Protein 1YFB (pdb70)

Sequence (104 aa):
FMKSTGIVRKVDELGRVVIPIELRRTLGIAEKDALEIYVDDEKIILKKYKPNFMKSTGIVRKVDELGRVVIPIELRRTLGIAEKDALEIYVDDEKIILKKYKPN

GO terms:
  GO:0045892 negative regulation of DNA-templated transcription (P, IDA)
  GO:0043937 regulation of sporulation (P, IGI)
  GO:0042802 identical protein binding (F, IPI)
  GO:0005515 protein binding (F, IPI)

Secondary structure (DSSP, 8-state):
------EEEE--TT-EEE--HHHHHHTT--TT-EEEEEEETTEEEEEEPPP-/------EEEE--TT-EEE--HHHHHHTT--TT-EEEEEEETTEEEEEE----

Structure (mmCIF, N/CA/C/O backbone):
data_1YFB
#
_entry.id   1YFB
#
_cell.length_a   1.000
_cell.length_b   1.000
_cell.length_c   1.000
_cell.angle_alpha   90.00
_cell.angle_beta   90.00
_cell.angle_gamma   90.00
#
_symmetry.space_group_name_H-M   'P 1'
#
loop_
_atom_site.group_PDB
_atom_site.id
_atom_site.type_symbol
_atom_site.label_atom_id
_atom_site.label_alt_id
_atom_site.label_comp_id
_atom_site.label_asym_id
_atom_site.label_entity_id
_atom_site.label_seq_id
_atom_site.pdbx_PDB_ins_code
_atom_site.Cartn_x
_atom_site.Cartn_y
_atom_site.Cartn_z
_atom_site.o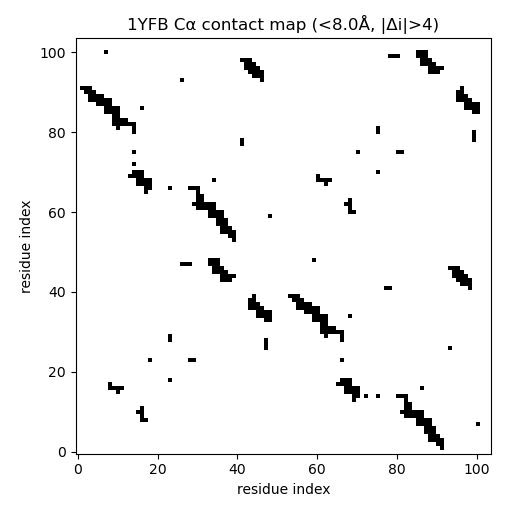ccupancy
_atom_site.B_iso_or_equiv
_atom_site.auth_seq_id
_atom_site.auth_comp_id
_atom_site.auth_asym_id
_atom_site.auth_atom_id
_atom_site.pdbx_PDB_model_num
ATOM 1 N N . PHE A 1 8 ? 11.289 -19.463 25.985 1.00 8.95 2 PHE A N 1
ATOM 2 C CA . PHE A 1 8 ? 10.027 -18.718 25.708 1.00 8.27 2 PHE A CA 1
ATOM 3 C C . PHE A 1 8 ? 9.577 -17.957 26.958 1.00 7.24 2 PHE A C 1
ATOM 4 O O . PHE A 1 8 ? 10.006 -18.242 28.058 1.00 7.05 2 PHE A O 1
ATOM 21 N N . MET A 1 9 ? 8.706 -16.998 26.799 1.00 6.80 3 MET A N 1
ATOM 22 C CA . MET A 1 9 ? 8.220 -16.229 27.980 1.00 6.02 3 MET A CA 1
ATOM 23 C C . MET A 1 9 ? 6.862 -16.768 28.438 1.00 5.04 3 MET A C 1
ATOM 24 O O . MET A 1 9 ? 6.012 -17.098 27.636 1.00 5.14 3 MET A O 1
ATOM 38 N N . LYS A 1 10 ? 6.663 -16.886 29.723 1.00 4.44 4 LYS A N 1
ATOM 39 C CA . LYS A 1 10 ? 5.373 -17.435 30.230 1.00 3.84 4 LYS A CA 1
ATOM 40 C C . LYS A 1 10 ? 4.378 -16.302 30.500 1.00 3.23 4 LYS A C 1
ATOM 41 O O . LYS A 1 10 ? 4.703 -15.313 31.127 1.00 3.37 4 LYS A O 1
ATOM 60 N N . SER A 1 11 ? 3.154 -16.466 30.078 1.00 2.84 5 SER A N 1
ATOM 61 C CA . SER A 1 11 ? 2.120 -15.429 30.363 1.00 2.22 5 SER A CA 1
ATOM 62 C C . SER A 1 11 ? 0.992 -16.037 31.202 1.00 1.21 5 SER A C 1
ATOM 63 O O . SER A 1 11 ? 0.792 -17.235 31.211 1.00 1.13 5 SER A O 1
ATOM 71 N N . THR A 1 12 ? 0.278 -15.229 31.938 1.00 0.89 6 THR A N 1
ATOM 72 C CA . THR A 1 12 ? -0.801 -15.781 32.805 1.00 0.79 6 THR A CA 1
ATOM 73 C C . THR A 1 12 ? -1.881 -16.443 31.948 1.00 0.72 6 THR A C 1
ATOM 74 O O . THR A 1 12 ? -2.455 -17.447 32.323 1.00 0.99 6 THR A O 1
ATOM 85 N N . GLY A 1 13 ? -2.139 -15.912 30.784 1.00 0.45 7 GLY A N 1
ATOM 86 C CA . GLY A 1 13 ? -3.154 -16.540 29.892 1.00 0.55 7 GLY A CA 1
ATOM 87 C C . GLY A 1 13 ? -4.551 -16.336 30.480 1.00 0.52 7 GLY A C 1
ATOM 88 O O . GLY A 1 13 ? -5.349 -17.251 30.535 1.00 0.69 7 GLY A O 1
ATOM 92 N N . ILE A 1 14 ? -4.861 -15.144 30.913 1.00 0.35 8 ILE A N 1
ATOM 93 C CA . ILE A 1 14 ? -6.219 -14.894 31.486 1.00 0.38 8 ILE A CA 1
ATOM 94 C C . ILE A 1 14 ? -6.978 -13.895 30.613 1.00 0.29 8 ILE A C 1
ATOM 95 O O . ILE A 1 14 ? -6.419 -12.937 30.132 1.00 0.24 8 ILE A O 1
ATOM 111 N N . VAL A 1 15 ? -8.218 -14.161 30.325 1.00 0.31 9 VAL A N 1
ATOM 112 C CA . VAL A 1 15 ? -8.967 -13.273 29.387 1.00 0.25 9 VAL A CA 1
ATOM 113 C C . VAL A 1 15 ? -10.153 -12.609 30.092 1.00 0.25 9 VAL A C 1
ATOM 114 O O . VAL A 1 15 ? -10.820 -13.208 30.912 1.00 0.30 9 VAL A O 1
ATOM 127 N N . ARG A 1 16 ? -10.441 -11.383 29.743 1.00 0.22 10 ARG A N 1
ATOM 128 C CA . ARG A 1 16 ? -11.606 -10.678 30.350 1.00 0.25 10 ARG A CA 1
ATOM 129 C C . ARG A 1 16 ? -12.496 -10.103 29.245 1.00 0.21 10 ARG A C 1
ATOM 130 O O . ARG A 1 16 ? -12.064 -9.915 28.127 1.00 0.20 10 ARG A O 1
ATOM 151 N N . LYS A 1 17 ? -13.737 -9.833 29.542 1.00 0.22 11 LYS A N 1
ATOM 152 C CA . LYS A 1 17 ? -14.649 -9.284 28.496 1.00 0.21 11 LYS A CA 1
ATOM 153 C C . LYS A 1 17 ? -14.463 -7.769 28.370 1.00 0.18 11 LYS A C 1
ATOM 154 O O . LYS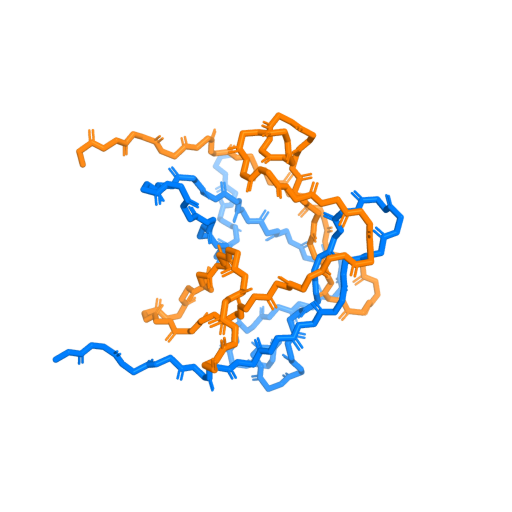 A 1 17 ? -14.202 -7.082 29.337 1.00 0.18 11 LYS A O 1
ATOM 173 N N . VAL A 1 18 ? -14.602 -7.245 27.182 1.00 0.16 12 VAL A N 1
ATOM 174 C CA . VAL A 1 18 ? -14.438 -5.773 26.989 1.00 0.15 12 VAL A CA 1
ATOM 175 C C . VAL A 1 18 ? -15.735 -5.053 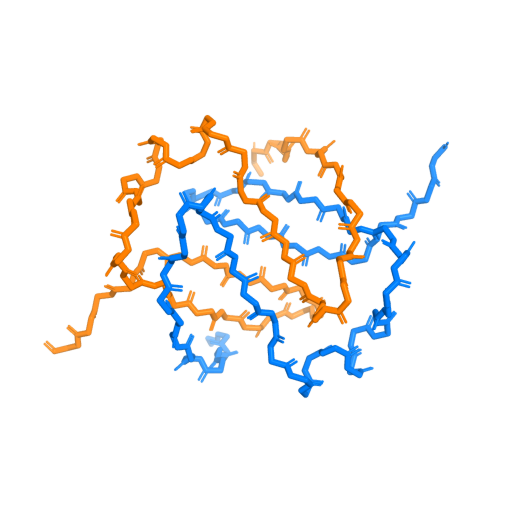27.360 1.00 0.15 12 VAL A C 1
ATOM 176 O O . VAL A 1 18 ? -16.798 -5.396 26.886 1.00 0.16 12 VAL A O 1
ATOM 189 N N . ASP A 1 19 ? -15.659 -4.051 28.190 1.00 0.15 13 ASP A N 1
ATOM 190 C CA . ASP A 1 19 ? -16.896 -3.313 28.568 1.00 0.16 13 ASP A CA 1
ATOM 191 C C . ASP A 1 19 ? -17.210 -2.241 27.514 1.00 0.17 13 ASP A C 1
ATOM 192 O O . ASP A 1 19 ? -16.629 -2.220 26.447 1.00 0.18 13 ASP A O 1
ATOM 201 N N . GLU A 1 20 ? -18.211 -1.440 27.750 1.00 0.19 14 GLU A N 1
ATOM 202 C CA . GLU A 1 20 ? -18.666 -0.484 26.697 1.00 0.22 14 GLU A CA 1
ATOM 203 C C . GLU A 1 20 ? -17.526 0.433 26.234 1.00 0.21 14 GLU A C 1
ATOM 204 O O . GLU A 1 20 ? -17.467 0.818 25.083 1.00 0.23 14 GLU A O 1
ATOM 216 N N . LEU A 1 21 ? -16.693 0.882 27.131 1.00 0.19 15 LEU A N 1
ATOM 217 C CA . LEU A 1 21 ? -15.655 1.881 26.737 1.00 0.20 15 LEU A CA 1
ATOM 218 C C . LEU A 1 21 ? -14.418 1.201 26.138 1.00 0.18 15 LEU A C 1
ATOM 219 O O . LEU A 1 21 ? -13.498 1.861 25.696 1.00 0.18 15 LEU A O 1
ATOM 235 N N . GLY A 1 22 ? -14.356 -0.102 26.151 1.00 0.16 16 GLY A N 1
ATOM 236 C CA . GLY A 1 22 ? -13.138 -0.777 25.618 1.00 0.15 16 GLY A CA 1
ATOM 237 C C . GLY A 1 22 ? -12.031 -0.756 26.676 1.00 0.14 16 GLY A C 1
ATOM 238 O O . GLY A 1 22 ? -10.902 -0.391 26.403 1.00 0.14 16 GLY A O 1
ATOM 242 N N . ARG A 1 23 ? -12.353 -1.093 27.894 1.00 0.13 17 ARG A N 1
ATOM 243 C CA . ARG A 1 23 ? -11.330 -1.043 28.974 1.00 0.12 17 ARG A CA 1
ATOM 244 C C . ARG A 1 23 ? -11.046 -2.455 29.492 1.00 0.12 17 ARG A C 1
ATOM 245 O O . ARG A 1 23 ? -11.874 -3.340 29.399 1.00 0.12 17 ARG A O 1
ATOM 266 N N . VAL A 1 24 ? -9.879 -2.674 30.030 1.00 0.12 18 VAL A N 1
ATOM 267 C CA . VAL A 1 24 ? -9.537 -4.030 30.546 1.00 0.12 18 VAL A CA 1
ATOM 268 C C . VAL A 1 24 ? -9.123 -3.937 32.015 1.00 0.13 18 VAL A C 1
ATOM 269 O O . VAL A 1 24 ? -8.718 -2.894 32.487 1.00 0.12 18 VAL A O 1
ATOM 282 N N . VAL A 1 25 ? -9.298 -4.993 32.760 1.00 0.15 19 VAL A N 1
ATOM 283 C CA . VAL A 1 25 ? -9.000 -4.925 34.218 1.00 0.15 19 VAL A CA 1
ATOM 284 C C . VAL A 1 25 ? -7.776 -5.776 34.557 1.00 0.17 19 VAL A C 1
ATOM 285 O O . VAL A 1 25 ? -7.682 -6.926 34.176 1.00 0.19 19 VAL A O 1
ATOM 298 N N . ILE A 1 26 ? -6.884 -5.252 35.353 1.00 0.17 20 ILE A N 1
ATOM 299 C CA . ILE A 1 26 ? -5.726 -6.068 35.810 1.00 0.19 20 ILE A CA 1
ATOM 300 C C . ILE A 1 26 ? -6.146 -6.930 37.006 1.00 0.20 20 ILE A C 1
ATOM 301 O O . ILE A 1 26 ? -6.762 -6.442 37.926 1.00 0.19 20 ILE A O 1
ATOM 317 N N . PRO A 1 27 ? -5.759 -8.175 36.972 1.00 0.23 21 PRO A N 1
ATOM 318 C CA . PRO A 1 27 ? -6.062 -9.093 38.099 1.00 0.24 21 PRO A CA 1
ATOM 319 C C . PRO A 1 27 ? -5.474 -8.538 39.399 1.00 0.22 21 PRO A C 1
ATOM 320 O O . PRO A 1 27 ? -4.414 -7.950 39.408 1.00 0.20 21 PRO A O 1
ATOM 331 N N . ILE A 1 28 ? -6.162 -8.700 40.496 1.00 0.23 22 ILE A N 1
ATOM 332 C CA . ILE A 1 28 ? -5.644 -8.149 41.783 1.00 0.22 22 ILE A CA 1
ATOM 333 C C . ILE A 1 28 ? -4.236 -8.674 42.058 1.00 0.21 22 ILE A C 1
ATOM 334 O O . ILE A 1 28 ? -3.406 -7.983 42.612 1.00 0.18 22 ILE A O 1
ATOM 350 N N . GLU A 1 29 ? -3.949 -9.876 41.652 1.00 0.25 23 GLU A N 1
ATOM 351 C CA . GLU A 1 29 ? -2.579 -10.416 41.871 1.00 0.27 23 GLU A CA 1
ATOM 352 C C . GLU A 1 29 ? -1.546 -9.502 41.206 1.00 0.25 23 GLU A C 1
ATOM 353 O O . GLU A 1 29 ? -0.466 -9.283 41.718 1.00 0.24 23 GLU A O 1
ATOM 365 N N . LEU A 1 30 ? -1.891 -8.938 40.082 1.00 0.24 24 LEU A N 1
ATOM 366 C CA . LEU A 1 30 ? -0.955 -8.014 39.385 1.00 0.23 24 LEU A CA 1
ATOM 367 C C . LEU A 1 30 ? -1.047 -6.607 39.975 1.00 0.20 24 LEU A C 1
ATOM 368 O O . LEU A 1 30 ? -0.068 -5.896 40.045 1.00 0.20 24 LEU A O 1
ATOM 384 N N . ARG A 1 31 ? -2.187 -6.228 40.486 1.00 0.17 25 ARG A N 1
ATOM 385 C CA . ARG A 1 31 ? -2.272 -4.900 41.159 1.00 0.15 25 ARG A CA 1
ATOM 386 C C . ARG A 1 31 ? -1.248 -4.848 42.290 1.00 0.14 25 ARG A C 1
ATOM 387 O O . ARG A 1 31 ? -0.576 -3.855 42.489 1.00 0.15 25 ARG A O 1
ATOM 408 N N . ARG A 1 32 ? -1.158 -5.897 43.057 1.00 0.13 26 ARG A N 1
ATOM 409 C CA . ARG A 1 32 ? -0.211 -5.896 44.211 1.00 0.13 26 ARG A CA 1
ATOM 410 C C . ARG A 1 32 ? 1.237 -6.018 43.724 1.00 0.15 26 ARG A C 1
ATOM 411 O O . ARG A 1 32 ? 2.108 -5.284 44.144 1.00 0.16 26 ARG A O 1
ATOM 432 N N . THR A 1 33 ? 1.504 -6.956 42.857 1.00 0.17 27 THR A N 1
ATOM 433 C CA . THR A 1 33 ? 2.900 -7.154 42.370 1.00 0.20 27 THR A CA 1
ATOM 434 C C . THR A 1 33 ? 3.394 -5.927 41.597 1.00 0.20 27 THR A C 1
ATOM 435 O O . THR A 1 33 ? 4.574 -5.639 41.567 1.00 0.23 27 THR A O 1
ATOM 446 N N . LEU A 1 34 ? 2.515 -5.232 40.932 1.00 0.19 28 LEU A N 1
ATOM 447 C CA . LEU A 1 34 ? 2.958 -4.066 40.114 1.00 0.19 28 LEU A CA 1
ATOM 448 C C . LEU A 1 34 ? 2.998 -2.792 40.963 1.00 0.19 28 LEU A C 1
ATOM 449 O O . LEU A 1 34 ? 3.436 -1.752 40.511 1.00 0.20 28 LEU A O 1
ATOM 465 N N . GLY A 1 35 ? 2.569 -2.862 42.194 1.00 0.17 29 GLY A N 1
ATOM 466 C CA . GLY A 1 35 ? 2.610 -1.652 43.062 1.00 0.18 29 GLY A CA 1
ATOM 467 C C . GLY A 1 35 ? 1.666 -0.586 42.506 1.00 0.17 29 GLY A C 1
ATOM 468 O O . GLY A 1 35 ? 2.009 0.576 42.421 1.00 0.17 29 GLY A O 1
ATOM 472 N N . ILE A 1 36 ? 0.493 -0.975 42.099 1.00 0.15 30 ILE A N 1
ATOM 473 C CA . ILE A 1 36 ? -0.458 0.016 41.514 1.00 0.14 30 ILE A CA 1
ATOM 474 C C . ILE A 1 36 ? -1.704 0.151 42.391 1.00 0.15 30 ILE A C 1
ATOM 475 O O . ILE A 1 36 ? -2.217 -0.813 42.921 1.00 0.16 30 ILE A O 1
ATOM 491 N N . ALA A 1 37 ? -2.167 1.354 42.569 1.00 0.14 31 ALA A N 1
ATOM 492 C CA . ALA A 1 37 ? -3.354 1.590 43.439 1.00 0.15 31 ALA A CA 1
ATOM 493 C C . ALA A 1 37 ? -4.252 2.664 42.820 1.00 0.15 31 ALA A C 1
ATOM 494 O O . ALA A 1 37 ? -3.866 3.358 41.902 1.00 0.13 31 ALA A O 1
ATOM 501 N N . GLU A 1 38 ? -5.453 2.800 43.308 1.00 0.16 32 GLU A N 1
ATOM 502 C CA . GLU A 1 38 ? -6.376 3.822 42.736 1.00 0.16 32 GLU A CA 1
ATOM 503 C C . GLU A 1 38 ? -5.711 5.203 42.724 1.00 0.16 32 GLU A C 1
ATOM 504 O O . GLU A 1 38 ? -4.975 5.555 43.622 1.00 0.17 32 GLU A O 1
ATOM 516 N N . LYS A 1 39 ? -6.018 6.002 41.734 1.00 0.16 33 LYS A N 1
ATOM 517 C CA . LYS A 1 39 ? -5.476 7.397 41.663 1.00 0.17 33 LYS A CA 1
ATOM 518 C C . LYS A 1 39 ? -3.998 7.397 41.252 1.00 0.15 33 LYS A C 1
ATOM 519 O O . LYS A 1 39 ? -3.431 8.433 40.970 1.00 0.16 33 LYS A O 1
ATOM 538 N N . ASP A 1 40 ? -3.396 6.246 41.115 1.00 0.14 34 ASP A N 1
ATOM 539 C CA . ASP A 1 40 ? -1.995 6.203 40.605 1.00 0.13 34 ASP A CA 1
ATOM 540 C C . ASP A 1 40 ? -1.984 6.402 39.088 1.00 0.13 34 ASP A C 1
ATOM 541 O O . ASP A 1 40 ? -3.015 6.390 38.447 1.00 0.13 34 ASP A O 1
ATOM 550 N N . ALA A 1 41 ? -0.836 6.647 38.517 1.00 0.13 35 ALA A N 1
ATOM 551 C CA . ALA A 1 41 ? -0.781 6.920 37.052 1.00 0.13 35 ALA A CA 1
ATOM 552 C C . ALA A 1 41 ? -0.221 5.710 36.296 1.00 0.12 35 ALA A C 1
ATOM 553 O O . ALA A 1 41 ? 0.840 5.206 36.607 1.00 0.11 35 ALA A O 1
ATOM 560 N N . LEU A 1 42 ? -0.886 5.301 35.249 1.00 0.12 36 LEU A N 1
ATOM 561 C CA . LEU A 1 42 ? -0.354 4.194 34.400 1.00 0.12 36 LEU A CA 1
ATOM 562 C C . LEU A 1 42 ? 0.133 4.762 33.067 1.00 0.15 36 LEU A C 1
ATOM 563 O O . LEU A 1 42 ? -0.540 5.566 32.456 1.00 0.17 36 LEU A O 1
ATOM 579 N N . GLU A 1 43 ? 1.211 4.254 32.538 1.00 0.15 37 GLU A N 1
ATOM 580 C CA . GLU A 1 43 ? 1.619 4.677 31.170 1.00 0.18 37 GLU A CA 1
ATOM 581 C C . GLU A 1 43 ? 1.336 3.552 30.174 1.00 0.18 37 GLU A C 1
ATOM 582 O O . GLU A 1 43 ? 1.467 2.385 30.487 1.00 0.17 37 GLU A O 1
ATOM 594 N N . ILE A 1 44 ? 0.840 3.893 29.020 1.00 0.21 38 ILE A N 1
ATOM 595 C CA . ILE A 1 44 ? 0.416 2.850 28.046 1.00 0.23 38 ILE A CA 1
ATOM 596 C C . ILE A 1 44 ? 1.328 2.860 26.819 1.00 0.22 38 ILE A C 1
ATOM 597 O O . ILE A 1 44 ? 1.655 3.902 26.279 1.00 0.22 38 ILE A O 1
ATOM 613 N N . TYR A 1 45 ? 1.756 1.701 26.403 1.00 0.21 39 TYR A N 1
ATOM 614 C CA . TYR A 1 45 ? 2.677 1.591 25.237 1.00 0.20 39 TYR A CA 1
ATOM 615 C C . TYR A 1 45 ? 1.985 0.856 24.087 1.00 0.18 39 TYR A C 1
ATOM 616 O O . TYR A 1 45 ? 1.121 0.031 24.305 1.00 0.17 39 TYR A O 1
ATOM 634 N N . VAL A 1 46 ? 2.449 1.038 22.882 1.00 0.18 40 VAL A N 1
ATOM 635 C CA . VAL A 1 46 ? 1.905 0.223 21.757 1.00 0.16 40 VAL A CA 1
ATOM 636 C C . VAL A 1 46 ? 3.040 -0.398 20.938 1.00 0.16 40 VAL A C 1
ATOM 637 O O . VAL A 1 46 ? 3.856 0.295 20.363 1.00 0.22 40 VAL A O 1
ATOM 650 N N . ASP A 1 47 ? 3.060 -1.699 20.830 1.00 0.14 41 ASP A N 1
ATOM 651 C CA . ASP A 1 47 ? 4.094 -2.364 19.987 1.00 0.15 41 ASP A CA 1
ATOM 652 C C . ASP A 1 47 ? 3.521 -3.638 19.355 1.00 0.17 41 ASP A C 1
ATOM 653 O O . ASP A 1 47 ? 2.800 -4.379 19.987 1.00 0.21 41 ASP A O 1
ATOM 662 N N . ASP A 1 48 ? 3.923 -3.954 18.156 1.00 0.30 42 ASP A N 1
ATOM 663 C CA . ASP A 1 48 ? 3.495 -5.242 17.536 1.00 0.44 42 ASP A CA 1
ATOM 664 C C . ASP A 1 48 ? 2.002 -5.504 17.780 1.00 0.36 42 ASP A C 1
ATOM 665 O O . ASP A 1 48 ? 1.603 -6.607 18.096 1.00 0.38 42 ASP A O 1
ATOM 674 N N . GLU A 1 49 ? 1.169 -4.521 17.564 1.00 0.32 43 GLU A N 1
ATOM 675 C CA . GLU A 1 49 ? -0.304 -4.737 17.699 1.00 0.32 43 GLU A CA 1
ATOM 676 C C . GLU A 1 49 ? -0.651 -5.224 19.108 1.00 0.26 43 GLU A C 1
ATOM 677 O O . GLU A 1 49 ? -1.761 -5.639 19.377 1.00 0.30 43 GLU A O 1
ATOM 689 N N . LYS A 1 50 ? 0.264 -5.102 20.025 1.00 0.20 44 LYS A N 1
ATOM 690 C CA . LYS A 1 50 ? -0.034 -5.473 21.438 1.00 0.24 44 LYS A CA 1
ATOM 691 C C . LYS A 1 50 ? 0.152 -4.258 22.348 1.00 0.19 44 LYS A C 1
ATOM 692 O O . LYS A 1 50 ? 0.952 -3.388 22.077 1.00 0.21 44 LYS A O 1
ATOM 711 N N . ILE A 1 51 ? -0.604 -4.174 23.406 1.00 0.18 45 ILE A N 1
ATOM 712 C CA . ILE A 1 51 ? -0.488 -2.991 24.307 1.00 0.20 45 ILE A CA 1
ATOM 713 C C . ILE A 1 51 ? 0.379 -3.333 25.522 1.00 0.15 45 ILE A C 1
ATOM 714 O O . ILE A 1 51 ? 0.133 -4.298 26.216 1.00 0.13 45 ILE A O 1
ATOM 730 N N . ILE A 1 52 ? 1.355 -2.516 25.814 1.00 0.21 46 ILE A N 1
ATOM 731 C CA . ILE A 1 52 ? 2.198 -2.753 27.022 1.00 0.22 46 ILE A CA 1
ATOM 732 C C . ILE A 1 52 ? 1.898 -1.697 28.089 1.00 0.20 46 ILE A C 1
ATOM 733 O O . ILE A 1 52 ? 2.143 -0.526 27.902 1.00 0.27 46 ILE A O 1
ATOM 749 N N . LEU A 1 53 ? 1.377 -2.105 29.212 1.00 0.15 47 LEU A N 1
ATOM 750 C CA . LEU A 1 53 ? 1.076 -1.119 30.290 1.00 0.13 47 LEU A CA 1
ATOM 751 C C . LEU A 1 53 ? 2.067 -1.283 31.442 1.00 0.14 47 LEU A C 1
ATOM 752 O O . LEU A 1 53 ? 2.344 -2.380 31.884 1.00 0.16 47 LEU A O 1
ATOM 768 N N . LYS A 1 54 ? 2.603 -0.201 31.924 1.00 0.15 48 LYS A N 1
ATOM 769 C CA . LYS A 1 54 ? 3.583 -0.284 33.046 1.00 0.17 48 LYS A CA 1
ATOM 770 C C . LYS A 1 54 ? 3.408 0.905 33.992 1.00 0.15 48 LYS A C 1
ATOM 771 O O . LYS A 1 54 ? 2.785 1.890 33.653 1.00 0.15 48 LYS A O 1
ATOM 790 N N . LYS A 1 55 ? 3.991 0.845 35.157 1.00 0.16 49 LYS A N 1
ATOM 791 C CA . LYS A 1 55 ? 3.895 2.002 36.092 1.00 0.17 49 LYS A CA 1
ATOM 792 C C . LYS A 1 55 ? 4.393 3.272 35.404 1.00 0.18 49 LYS A C 1
ATOM 793 O O . LYS A 1 55 ? 5.219 3.226 34.514 1.00 0.20 49 LYS A O 1
ATOM 812 N N . TYR A 1 56 ? 3.833 4.395 35.748 1.00 0.18 50 TYR A N 1
ATOM 813 C CA . TYR A 1 56 ? 4.203 5.656 35.043 1.00 0.20 50 TYR A CA 1
ATOM 814 C C . TYR A 1 56 ? 5.169 6.485 35.892 1.00 0.27 50 TYR A C 1
ATOM 815 O O . TYR A 1 56 ? 4.847 6.904 36.986 1.00 0.30 50 TYR A O 1
ATOM 833 N N . LYS A 1 57 ? 6.301 6.825 35.340 1.00 0.36 51 LYS A N 1
ATOM 834 C CA . LYS A 1 57 ? 7.229 7.750 36.048 1.00 0.44 51 LYS A CA 1
ATOM 835 C C . LYS A 1 57 ? 7.064 9.167 35.489 1.00 0.45 51 LYS A C 1
ATOM 836 O O . LYS A 1 57 ? 7.189 9.379 34.299 1.00 0.50 51 LYS A O 1
ATOM 855 N N . PRO A 1 58 ? 6.756 10.086 36.361 1.00 0.45 52 PRO A N 1
ATOM 856 C CA . PRO A 1 58 ? 6.535 11.488 35.931 1.00 0.50 52 PRO A CA 1
ATOM 857 C C . PRO A 1 58 ? 7.807 12.058 35.298 1.00 0.62 52 PRO A C 1
ATOM 858 O O . PRO A 1 58 ? 8.909 11.746 35.705 1.00 0.68 52 PRO A O 1
ATOM 869 N N . ASN A 1 59 ? 7.664 12.889 34.302 1.00 0.69 53 ASN A N 1
ATOM 870 C CA . ASN A 1 59 ? 8.865 13.475 33.641 1.00 0.83 53 ASN A CA 1
ATOM 871 C C . ASN A 1 59 ? 8.838 15.002 33.751 1.00 1.09 53 ASN A C 1
ATOM 872 O O . ASN A 1 59 ? 7.780 15.536 34.043 1.00 1.89 53 ASN A O 1
ATOM 884 N N . PHE B 1 8 ? 12.319 -1.295 18.014 1.00 8.23 2 PHE B N 1
ATOM 885 C CA . PHE B 1 8 ? 12.207 -0.880 16.586 1.00 7.85 2 PHE B CA 1
ATOM 886 C C . PHE B 1 8 ? 11.099 0.164 16.424 1.00 7.16 2 PHE B C 1
ATOM 887 O O . PHE B 1 8 ? 11.195 1.064 15.613 1.00 7.11 2 PHE B O 1
ATOM 904 N N . MET B 1 9 ? 10.046 0.049 17.186 1.00 6.92 3 MET B N 1
ATOM 905 C CA . MET B 1 9 ? 8.931 1.032 17.070 1.00 6.52 3 MET B CA 1
ATOM 906 C C . MET B 1 9 ? 8.815 1.854 18.357 1.00 5.63 3 MET B C 1
ATOM 907 O O . MET B 1 9 ? 9.138 1.390 19.432 1.00 5.79 3 MET B O 1
ATOM 921 N N . LYS B 1 10 ? 8.355 3.072 18.255 1.00 4.93 4 LYS B N 1
ATOM 922 C CA . LYS B 1 10 ? 8.219 3.921 19.473 1.00 4.23 4 LYS B CA 1
ATOM 923 C C . LYS B 1 10 ? 6.820 3.761 20.075 1.00 3.36 4 LYS B C 1
ATOM 924 O O . LYS B 1 10 ? 5.837 3.664 19.368 1.00 3.54 4 LYS B O 1
ATOM 943 N N . SER B 1 11 ? 6.724 3.728 21.376 1.00 2.84 5 SER B N 1
ATOM 944 C CA . SER B 1 11 ? 5.390 3.569 22.022 1.00 2.20 5 SER B CA 1
ATOM 945 C C . SER B 1 11 ? 4.591 4.871 21.916 1.00 1.21 5 SER B C 1
ATOM 946 O O . SER B 1 11 ? 5.142 5.934 21.708 1.00 1.18 5 SER B O 1
ATOM 954 N N . THR B 1 12 ? 3.299 4.799 22.083 1.00 0.90 6 THR B N 1
ATOM 955 C CA . THR B 1 12 ? 2.467 6.036 22.020 1.00 0.81 6 THR B CA 1
ATOM 956 C C . THR B 1 12 ? 2.826 6.973 23.176 1.00 0.75 6 THR B C 1
ATOM 957 O O . THR B 1 12 ? 2.824 8.179 23.032 1.00 1.02 6 THR B O 1
ATOM 968 N N . GLY B 1 13 ? 3.166 6.428 24.312 1.00 0.48 7 GLY B N 1
ATOM 969 C CA . GLY B 1 13 ? 3.562 7.291 25.461 1.00 0.58 7 GLY B CA 1
ATOM 970 C C . GLY B 1 13 ? 2.335 8.033 25.991 1.00 0.55 7 GLY B C 1
ATOM 971 O O . GLY B 1 13 ? 2.379 9.220 26.245 1.00 0.73 7 GLY B O 1
ATOM 975 N N . ILE B 1 14 ? 1.241 7.344 26.175 1.00 0.37 8 ILE B N 1
ATOM 976 C CA . ILE B 1 14 ? 0.019 8.021 26.705 1.00 0.40 8 ILE B CA 1
ATOM 977 C C . ILE B 1 14 ? -0.346 7.445 28.072 1.00 0.31 8 ILE B C 1
ATOM 978 O O . ILE B 1 14 ? -0.260 6.259 28.291 1.00 0.26 8 ILE B O 1
ATOM 994 N N . VAL B 1 15 ? -0.661 8.280 29.021 1.00 0.32 9 VAL B N 1
ATOM 995 C CA . VAL B 1 15 ? -0.919 7.770 30.399 1.00 0.27 9 VAL B CA 1
ATOM 996 C C . VAL B 1 15 ? -2.364 8.051 30.825 1.00 0.26 9 VAL B C 1
ATOM 997 O O . VAL B 1 15 ? -2.925 9.084 30.520 1.00 0.31 9 VAL B O 1
ATOM 1010 N N . ARG B 1 16 ? -2.950 7.148 31.561 1.00 0.23 10 ARG B N 1
ATOM 1011 C CA . ARG B 1 16 ? -4.342 7.361 32.056 1.00 0.24 10 ARG B CA 1
ATOM 1012 C C . ARG B 1 16 ? -4.395 7.141 33.570 1.00 0.21 10 ARG B C 1
ATOM 1013 O O . ARG B 1 16 ? -3.536 6.502 34.141 1.00 0.20 10 ARG B O 1
ATOM 1034 N N . LYS B 1 17 ? -5.384 7.680 34.229 1.00 0.21 11 LYS B N 1
ATOM 1035 C CA . LYS B 1 17 ? -5.472 7.509 35.709 1.00 0.20 11 LYS B CA 1
ATOM 1036 C C . LYS B 1 17 ? -6.116 6.163 36.053 1.00 0.17 11 LYS B C 1
ATOM 1037 O O . LYS B 1 17 ? -6.988 5.683 35.355 1.00 0.17 11 LYS B O 1
ATOM 1056 N N . VAL B 1 18 ? -5.692 5.550 37.126 1.00 0.15 12 VAL B N 1
ATOM 1057 C CA . VAL B 1 18 ? -6.280 4.235 37.518 1.00 0.13 12 VAL B CA 1
ATOM 1058 C C . VAL B 1 18 ? -7.593 4.458 38.269 1.00 0.14 12 VAL B C 1
ATOM 1059 O O . VAL B 1 18 ? -7.651 5.213 39.217 1.00 0.15 12 VAL B O 1
ATOM 1072 N N . ASP B 1 19 ? -8.644 3.796 37.870 1.00 0.14 13 ASP B N 1
ATOM 1073 C CA . ASP B 1 19 ? -9.937 3.973 38.585 1.00 0.15 13 ASP B CA 1
ATOM 1074 C C . ASP B 1 19 ? -9.993 3.048 39.809 1.00 0.16 13 ASP B C 1
ATOM 1075 O O . ASP B 1 19 ? -8.999 2.476 40.208 1.00 0.17 13 ASP B O 1
ATOM 1084 N N . GLU B 1 20 ? -11.108 3.011 40.484 1.00 0.18 14 GLU B N 1
ATOM 1085 C CA . GLU B 1 20 ? -11.173 2.262 41.774 1.00 0.21 14 GLU B CA 1
ATOM 1086 C C . GLU B 1 20 ? -10.771 0.792 41.594 1.00 0.20 14 GLU B C 1
ATOM 1087 O O . GLU B 1 20 ? -10.193 0.192 42.478 1.00 0.22 14 GLU B O 1
ATOM 1099 N N . LEU B 1 21 ? -11.169 0.172 40.517 1.00 0.18 15 LEU B N 1
ATOM 1100 C CA . LEU B 1 21 ? -10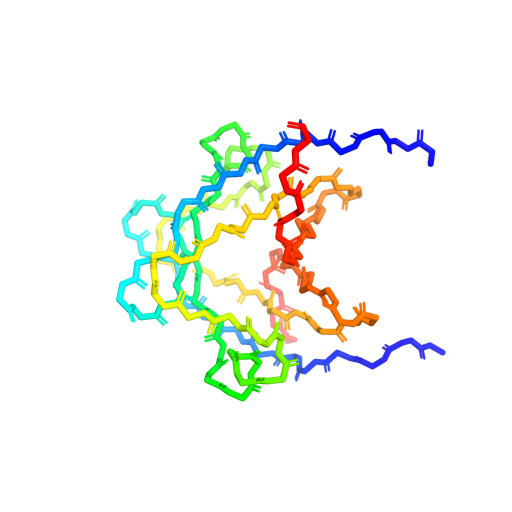.910 -1.292 40.372 1.00 0.19 15 LEU B CA 1
ATOM 1101 C C . LEU B 1 21 ? -9.500 -1.565 39.833 1.00 0.17 15 LEU B C 1
ATOM 1102 O O . LEU B 1 21 ? -9.087 -2.701 39.717 1.00 0.17 15 LEU B O 1
ATOM 1118 N N . GLY B 1 22 ? -8.771 -0.551 39.462 1.00 0.15 16 GLY B N 1
ATOM 1119 C CA . GLY B 1 22 ? -7.415 -0.795 38.889 1.00 0.13 16 GLY B CA 1
ATOM 1120 C C . GLY B 1 22 ? -7.544 -1.194 37.416 1.00 0.12 16 GLY B C 1
ATOM 1121 O O . GLY B 1 22 ? -6.973 -2.172 36.969 1.00 0.13 16 GLY B O 1
ATOM 1125 N N . ARG B 1 23 ? -8.327 -0.471 36.665 1.00 0.12 17 ARG B N 1
ATOM 1126 C CA . ARG B 1 23 ? -8.529 -0.834 35.236 1.00 0.11 17 ARG B CA 1
ATOM 1127 C C . ARG B 1 23 ? -7.954 0.259 34.332 1.00 0.11 17 ARG B C 1
ATOM 1128 O O . ARG B 1 23 ? -7.845 1.406 34.719 1.00 0.11 17 ARG B O 1
ATOM 1149 N N . VAL B 1 24 ? -7.579 -0.090 33.133 1.00 0.11 18 VAL B N 1
ATOM 1150 C CA . VAL B 1 24 ? -7.002 0.925 32.206 1.00 0.12 18 VAL B CA 1
ATOM 1151 C C . VAL B 1 24 ? -7.801 0.951 30.903 1.00 0.12 18 VAL B C 1
ATOM 1152 O O . VAL B 1 24 ? -8.466 -0.003 30.556 1.00 0.11 18 VAL B O 1
ATOM 1165 N N . VAL B 1 25 ? -7.808 2.062 30.220 1.00 0.14 19 VAL B N 1
ATOM 1166 C CA . VAL B 1 25 ? -8.647 2.170 28.994 1.00 0.15 19 VAL B CA 1
ATOM 1167 C C . VAL B 1 25 ? -7.767 2.253 27.746 1.00 0.16 19 VAL B C 1
ATOM 1168 O O . VAL B 1 25 ? -6.843 3.039 27.677 1.00 0.18 19 VAL B O 1
ATOM 1181 N N . ILE B 1 26 ? -8.108 1.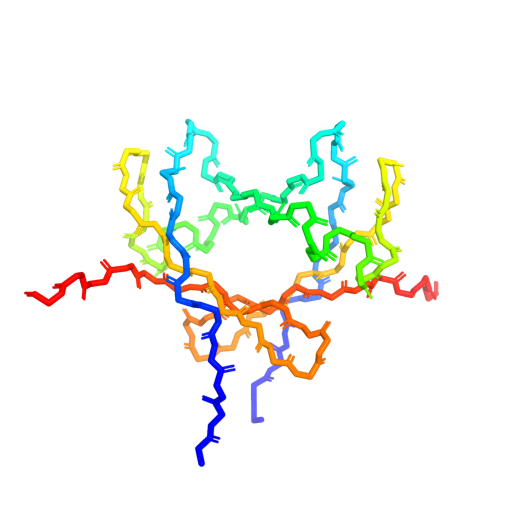518 26.723 1.00 0.17 20 ILE B N 1
ATOM 1182 C CA . ILE B 1 26 ? -7.359 1.635 25.442 1.00 0.19 20 ILE B CA 1
ATOM 1183 C C . ILE B 1 26 ? -7.896 2.827 24.641 1.00 0.19 20 ILE B C 1
ATOM 1184 O O . ILE B 1 26 ? -9.088 2.982 24.499 1.00 0.19 20 ILE B O 1
ATOM 1200 N N . PRO B 1 27 ? -6.995 3.605 24.109 1.00 0.22 21 PRO B N 1
ATOM 1201 C CA . PRO B 1 27 ? -7.395 4.761 23.269 1.00 0.24 21 PRO B CA 1
ATOM 1202 C C . PRO B 1 27 ? -8.242 4.284 22.086 1.00 0.21 21 PRO B C 1
ATOM 1203 O O . PRO B 1 27 ? -8.014 3.224 21.538 1.00 0.19 21 PRO B O 1
ATOM 1214 N N . ILE B 1 28 ? -9.235 5.040 21.704 1.00 0.23 22 ILE B N 1
ATOM 1215 C CA . ILE B 1 28 ? -10.111 4.600 20.579 1.00 0.21 22 ILE B CA 1
ATOM 1216 C C . ILE B 1 28 ? -9.271 4.305 19.335 1.00 0.21 22 ILE B C 1
ATOM 1217 O O . ILE B 1 28 ? -9.576 3.415 18.567 1.00 0.18 22 ILE B O 1
ATOM 1233 N N . GLU B 1 29 ? -8.199 5.020 19.145 1.00 0.25 23 GLU B N 1
ATOM 1234 C CA . GLU B 1 29 ? -7.330 4.745 17.967 1.00 0.26 23 GLU B CA 1
ATOM 1235 C C . GLU B 1 29 ? -6.856 3.290 18.002 1.00 0.24 23 GLU B C 1
ATOM 1236 O O . GLU B 1 29 ? -6.745 2.634 16.985 1.00 0.23 23 GLU B O 1
ATOM 1248 N N . LEU B 1 30 ? -6.595 2.780 19.174 1.00 0.23 24 LEU B N 1
ATOM 1249 C CA . LEU B 1 30 ? -6.154 1.362 19.295 1.00 0.22 24 LEU B CA 1
ATOM 1250 C C . LEU B 1 30 ? -7.357 0.418 19.270 1.00 0.18 24 LEU B C 1
ATOM 1251 O O . LEU B 1 30 ? -7.277 -0.681 18.760 1.00 0.18 24 LEU B O 1
ATOM 1267 N N . ARG B 1 31 ? -8.495 0.857 19.739 1.00 0.16 25 ARG B N 1
ATOM 1268 C CA . ARG B 1 31 ? -9.702 -0.011 19.638 1.00 0.14 25 ARG B CA 1
ATOM 1269 C C . ARG B 1 31 ? -9.941 -0.368 18.171 1.00 0.13 25 ARG B C 1
ATOM 1270 O O . ARG B 1 31 ? -10.259 -1.491 17.836 1.00 0.14 25 ARG B O 1
ATOM 1291 N N . ARG B 1 32 ? -9.826 0.596 17.298 1.00 0.12 26 ARG B N 1
ATOM 1292 C CA . ARG B 1 32 ? -10.088 0.331 15.855 1.00 0.12 26 ARG B CA 1
ATOM 1293 C C . ARG B 1 32 ? -8.944 -0.482 15.239 1.00 0.13 26 ARG B C 1
ATOM 1294 O O . ARG B 1 32 ? -9.165 -1.454 14.546 1.00 0.14 26 ARG B O 1
ATOM 1315 N N . THR B 1 33 ? -7.726 -0.069 15.459 1.00 0.15 27 THR B N 1
ATOM 1316 C CA . THR B 1 33 ? -6.568 -0.789 14.853 1.00 0.19 27 THR B CA 1
ATOM 1317 C C . THR B 1 33 ? -6.475 -2.222 15.388 1.00 0.19 27 THR B C 1
ATOM 1318 O O . THR B 1 33 ? -5.993 -3.112 14.716 1.00 0.21 27 THR B O 1
ATOM 1329 N N . LEU B 1 34 ? -6.869 -2.441 16.611 1.00 0.17 28 LEU B N 1
ATOM 1330 C CA . LEU B 1 34 ? -6.733 -3.805 17.201 1.00 0.18 28 LEU B CA 1
A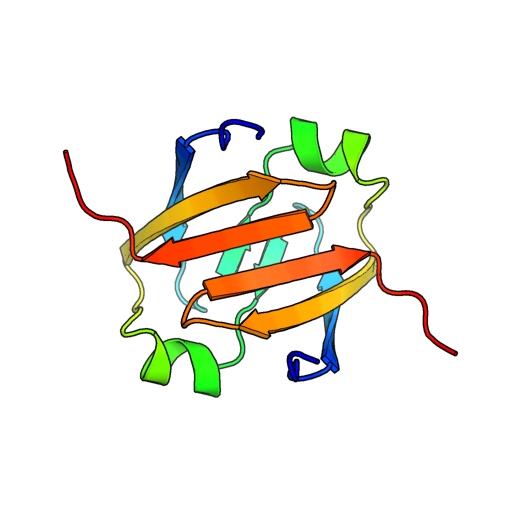TOM 1331 C C . LEU B 1 34 ? -7.962 -4.662 16.874 1.00 0.18 28 LEU B C 1
ATOM 1332 O O . LEU B 1 34 ? -8.001 -5.840 17.169 1.00 0.19 28 LEU B O 1
ATOM 1348 N N . GLY B 1 35 ? -8.958 -4.090 16.253 1.00 0.16 29 GLY B N 1
ATOM 1349 C CA . GLY B 1 35 ? -10.164 -4.890 15.894 1.00 0.17 29 GLY B CA 1
ATOM 1350 C C . GLY B 1 35 ? -10.873 -5.348 17.170 1.00 0.16 29 GLY B C 1
ATOM 1351 O O . GLY B 1 35 ? -11.270 -6.490 17.294 1.00 0.16 29 GLY B O 1
ATOM 1355 N N . ILE B 1 36 ? -11.006 -4.479 18.132 1.00 0.14 30 ILE B N 1
ATOM 1356 C CA . ILE B 1 36 ? -11.658 -4.881 19.411 1.00 0.13 30 ILE B CA 1
ATOM 1357 C C . ILE B 1 36 ? -12.959 -4.105 19.623 1.00 0.14 30 ILE B C 1
ATOM 1358 O O . ILE B 1 36 ? -13.051 -2.927 19.338 1.00 0.15 30 ILE B O 1
ATOM 1374 N N . ALA B 1 37 ? -13.974 -4.775 20.089 1.00 0.14 31 ALA B N 1
ATOM 1375 C CA . ALA B 1 37 ? -15.293 -4.113 20.291 1.00 0.15 31 ALA B CA 1
ATOM 1376 C C . ALA B 1 37 ? -15.938 -4.616 21.585 1.00 0.14 31 ALA B C 1
ATOM 1377 O O . ALA B 1 37 ? -15.508 -5.593 22.166 1.00 0.13 31 ALA B O 1
ATOM 1384 N N . GLU B 1 38 ? -16.961 -3.954 22.046 1.00 0.15 32 GLU B N 1
ATOM 1385 C CA . GLU B 1 38 ? -17.623 -4.391 23.308 1.00 0.16 32 GLU B CA 1
ATOM 1386 C C . GLU B 1 38 ? -18.018 -5.870 23.225 1.00 0.15 32 GLU B C 1
ATOM 1387 O O . GLU B 1 38 ? -18.414 -6.358 22.187 1.00 0.17 32 GLU B O 1
ATOM 1399 N N . LYS B 1 39 ? -17.963 -6.564 24.334 1.00 0.15 33 LYS B N 1
ATOM 1400 C CA . LYS B 1 39 ? -18.393 -7.999 24.374 1.00 0.16 33 LYS B CA 1
ATOM 1401 C C . LYS B 1 39 ? -17.349 -8.908 23.713 1.00 0.14 33 LYS B C 1
ATOM 1402 O O . LYS B 1 39 ? -17.429 -10.117 23.802 1.00 0.15 33 LYS B O 1
ATOM 1421 N N . ASP B 1 40 ? -16.320 -8.347 23.139 1.00 0.13 34 ASP B N 1
ATOM 1422 C CA .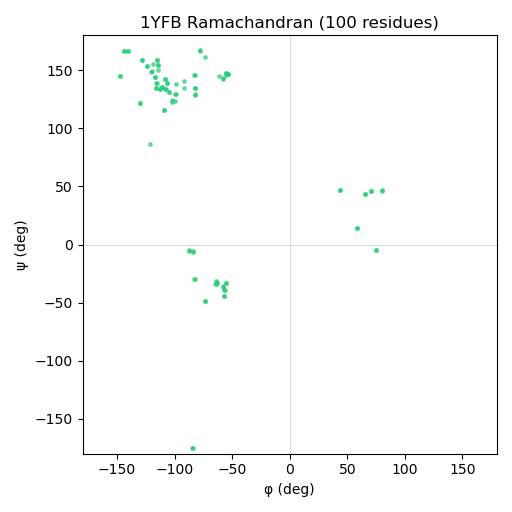 ASP B 1 40 ? -15.227 -9.201 22.586 1.00 0.12 34 ASP B CA 1
ATOM 1423 C C . ASP B 1 40 ? -14.332 -9.706 23.719 1.00 0.12 34 ASP B C 1
ATOM 1424 O O . ASP B 1 40 ? -14.443 -9.269 24.846 1.00 0.13 34 ASP B O 1
ATOM 1433 N N . ALA B 1 41 ? -13.493 -10.667 23.446 1.00 0.12 35 ALA B N 1
ATOM 1434 C CA . ALA B 1 41 ? -12.649 -11.244 24.531 1.00 0.13 35 ALA B CA 1
ATOM 1435 C C . ALA B 1 41 ? -11.201 -10.753 24.414 1.00 0.12 35 ALA B C 1
ATOM 1436 O O . ALA B 1 41 ? -10.578 -10.865 23.377 1.00 0.11 35 ALA B O 1
ATOM 1443 N N . LEU B 1 42 ? -10.639 -10.292 25.498 1.00 0.13 36 LEU B N 1
ATOM 1444 C CA . LEU B 1 42 ? -9.203 -9.888 25.491 1.00 0.13 36 LEU B CA 1
ATOM 1445 C C . LEU B 1 42 ? -8.380 -10.910 26.276 1.00 0.15 36 LEU B C 1
ATOM 1446 O O . LEU B 1 42 ? -8.767 -11.319 27.350 1.00 0.17 36 LEU B O 1
ATOM 1462 N N . GLU B 1 43 ? -7.196 -11.219 25.831 1.00 0.16 37 GLU B N 1
ATOM 1463 C CA . GLU B 1 43 ? -6.312 -12.089 26.656 1.00 0.18 37 GLU B CA 1
ATOM 1464 C C . GLU B 1 43 ? -5.193 -11.253 27.280 1.00 0.19 37 GLU B C 1
ATOM 1465 O O . GLU B 1 43 ? -4.697 -10.318 26.684 1.00 0.18 37 GLU B O 1
ATOM 1477 N N . ILE B 1 44 ? -4.880 -11.511 28.518 1.00 0.21 38 ILE B N 1
ATOM 1478 C CA . ILE B 1 44 ? -3.896 -10.658 29.237 1.00 0.23 38 ILE B CA 1
ATOM 1479 C C . ILE B 1 44 ? -2.618 -11.445 29.530 1.00 0.22 38 ILE B C 1
ATOM 1480 O O . ILE B 1 44 ? -2.659 -12.584 29.963 1.00 0.22 38 ILE B O 1
ATOM 1496 N N . TYR B 1 45 ? -1.491 -10.843 29.266 1.00 0.22 39 TYR B N 1
ATOM 1497 C CA . TYR B 1 45 ? -0.184 -11.526 29.481 1.00 0.21 39 TYR B CA 1
ATOM 1498 C C . TYR B 1 45 ? 0.609 -10.811 30.578 1.00 0.18 39 TYR B C 1
ATOM 1499 O O . TYR B 1 45 ? 0.461 -9.623 30.781 1.00 0.18 39 TYR B O 1
ATOM 1517 N N . VAL B 1 46 ? 1.543 -11.484 31.191 1.00 0.18 40 VAL B N 1
ATOM 1518 C CA . VAL B 1 46 ? 2.441 -10.783 32.155 1.00 0.17 40 VAL B CA 1
ATOM 1519 C C . VAL B 1 46 ? 3.909 -11.095 31.849 1.00 0.17 40 VAL B C 1
ATOM 1520 O O . VAL B 1 46 ? 4.337 -12.231 31.904 1.00 0.23 40 VAL B O 1
ATOM 1533 N N . ASP B 1 47 ? 4.698 -10.085 31.600 1.00 0.14 41 ASP B N 1
ATOM 1534 C CA . ASP B 1 47 ? 6.154 -10.312 31.373 1.00 0.15 41 ASP B CA 1
ATOM 1535 C C . ASP B 1 47 ? 6.962 -9.114 31.883 1.00 0.17 41 ASP B C 1
ATOM 1536 O O . ASP B 1 47 ? 6.571 -7.978 31.714 1.00 0.21 41 ASP B O 1
ATOM 1545 N N . ASP B 1 48 ? 8.131 -9.354 32.409 1.00 0.31 42 ASP B N 1
ATOM 1546 C CA . ASP B 1 48 ? 9.015 -8.221 32.816 1.00 0.44 42 ASP B CA 1
ATOM 1547 C C . ASP B 1 48 ? 8.215 -7.132 33.545 1.00 0.37 42 ASP B C 1
ATOM 1548 O O . ASP B 1 48 ? 8.398 -5.955 33.305 1.00 0.38 42 ASP B O 1
ATOM 1557 N N . GLU B 1 49 ? 7.389 -7.510 34.485 1.00 0.32 43 GLU B N 1
ATOM 1558 C CA . GLU B 1 49 ? 6.647 -6.490 35.290 1.00 0.32 43 GLU B CA 1
ATOM 1559 C C . GLU B 1 49 ? 5.805 -5.592 34.379 1.00 0.26 43 GLU B C 1
ATOM 1560 O O . GLU B 1 49 ? 5.273 -4.586 34.803 1.00 0.30 43 GLU B O 1
ATOM 1572 N N . LYS B 1 50 ? 5.616 -5.992 33.152 1.00 0.20 44 LYS B N 1
ATOM 1573 C CA . LYS B 1 50 ? 4.733 -5.211 32.240 1.00 0.24 44 LYS B CA 1
ATOM 1574 C C . LYS B 1 50 ? 3.572 -6.086 31.765 1.00 0.19 44 LYS B C 1
ATOM 1575 O O . LYS B 1 50 ? 3.695 -7.288 31.654 1.00 0.21 44 LYS B O 1
ATOM 1594 N N . ILE B 1 51 ? 2.437 -5.498 31.511 1.00 0.18 45 ILE B N 1
ATOM 1595 C CA . ILE B 1 51 ? 1.262 -6.308 31.079 1.00 0.20 45 ILE B CA 1
ATOM 1596 C C . ILE B 1 51 ? 1.103 -6.241 29.558 1.00 0.16 45 ILE B C 1
ATOM 1597 O O . ILE B 1 51 ? 1.044 -5.174 28.981 1.00 0.13 45 ILE B O 1
ATOM 1613 N N . ILE B 1 52 ? 0.976 -7.371 28.916 1.00 0.21 46 ILE B N 1
ATOM 1614 C CA . ILE B 1 52 ? 0.753 -7.375 27.441 1.00 0.22 46 ILE B CA 1
ATOM 1615 C C . ILE B 1 52 ? -0.678 -7.819 27.126 1.00 0.20 46 ILE B C 1
ATOM 1616 O O . ILE B 1 52 ? -1.064 -8.938 27.390 1.00 0.27 46 ILE B O 1
ATOM 1632 N N . LEU B 1 53 ? -1.467 -6.951 26.556 1.00 0.15 47 LEU B N 1
ATOM 1633 C CA . LEU B 1 53 ? -2.868 -7.333 26.218 1.00 0.13 47 LEU B CA 1
ATOM 1634 C C . LEU B 1 53 ? -3.016 -7.494 24.705 1.00 0.14 47 LEU B C 1
ATOM 1635 O O . LEU B 1 53 ? -2.567 -6.665 23.938 1.00 0.16 47 LEU B O 1
ATOM 1651 N N . LYS B 1 54 ? -3.641 -8.553 24.274 1.00 0.15 48 LYS B N 1
ATOM 1652 C CA . LYS B 1 54 ? -3.821 -8.771 22.811 1.00 0.17 48 LYS B CA 1
ATOM 1653 C C . LYS B 1 54 ? -5.180 -9.418 22.537 1.00 0.16 48 LYS B C 1
ATOM 1654 O O . LYS B 1 54 ? -5.819 -9.940 23.428 1.00 0.15 48 LYS B O 1
ATOM 1673 N N . LYS B 1 55 ? -5.607 -9.432 21.304 1.00 0.17 49 LYS B N 1
ATOM 1674 C CA . LYS B 1 55 ? -6.901 -10.096 20.977 1.00 0.18 49 LYS B CA 1
ATOM 1675 C C . LYS B 1 55 ? -6.880 -11.546 21.462 1.00 0.19 49 LYS B C 1
ATOM 1676 O O . LYS B 1 55 ?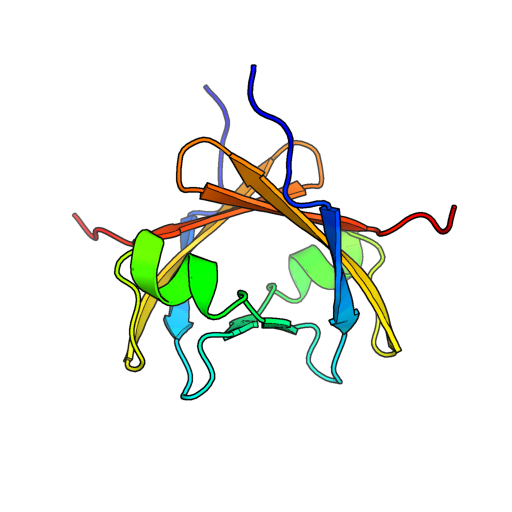 -5.838 -12.164 21.555 1.00 0.21 49 LYS B O 1
ATOM 1695 N N . TYR B 1 56 ? -8.010 -12.062 21.856 1.00 0.19 50 TYR B N 1
ATOM 1696 C CA . TYR B 1 56 ? -8.036 -13.437 22.432 1.00 0.21 50 TYR B CA 1
ATOM 1697 C C . TYR B 1 56 ? -8.543 -14.446 21.399 1.00 0.28 50 TYR B C 1
ATOM 1698 O O . TYR B 1 56 ? -9.654 -14.353 20.917 1.00 0.31 50 TYR B O 1
ATOM 1716 N N . LYS B 1 57 ? -7.759 -15.447 21.103 1.00 0.37 51 LYS B N 1
ATOM 1717 C CA . LYS B 1 57 ? -8.220 -16.500 20.153 1.00 0.46 51 LYS B CA 1
ATOM 1718 C C . LYS B 1 57 ? -8.194 -17.873 20.831 1.00 0.55 51 LYS B C 1
ATOM 1719 O O . LYS B 1 57 ? -7.218 -18.592 20.742 1.00 1.02 51 LYS B O 1
ATOM 1738 N N . PRO B 1 58 ? -9.268 -18.180 21.506 1.00 0.80 52 PRO B N 1
ATOM 1739 C CA . PRO B 1 58 ? -9.368 -19.469 22.233 1.00 0.87 52 PRO B CA 1
ATOM 1740 C C . PRO B 1 58 ? -9.105 -20.640 21.281 1.00 1.22 52 PRO B C 1
ATOM 1741 O O . PRO B 1 58 ? -9.452 -20.598 20.118 1.00 1.66 52 PRO B O 1
ATOM 1752 N N . ASN B 1 59 ? -8.496 -21.686 21.769 1.00 1.44 53 ASN B N 1
ATOM 1753 C CA . ASN B 1 59 ? -8.213 -22.860 20.893 1.00 2.20 53 ASN B CA 1
ATOM 1754 C C . ASN B 1 59 ? -9.521 -23.550 20.495 1.00 2.57 53 ASN B C 1
ATOM 1755 O O . ASN B 1 59 ? -9.900 -23.437 19.340 1.00 3.16 53 ASN B O 1
#

InterPro domains:
  IPR007159 SpoVT-AbrB domain [PF04014] (9-53)
  IPR007159 SpoVT-AbrB domain [PS51740] (7-52)
  IPR007159 SpoVT-AbrB domain [SM00966] (10-53)
  IPR007159 SpoVT-AbrB domain [TIGR01439] (10-51)
  IPR037914 SpoVT-AbrB domain superfamily [SSF89447] (3-54)
  IPR040678 AbrB, C-terminal [PF18277] (55-90)
  IPR052731 Bacillus subtilis Transition State Regulators [PTHR36432] (3-94)

Organism: Bacillus subtilis (strain 168) (NCBI:txid224308)

B-factor: mean 1.18, std 1.86, range [0.11, 11.12]

Nearest PDB structures (foldseek):
  1yfb-assembly1_A  TM=9.901E-01  e=3.816E-09  Bacillus subtilis
  2ro4-assembly1_B  TM=8.078E-01  e=5.306E-07  Bacillus subtilis
  2mrn-assembly1_B  TM=7.984E-01  e=2.752E-02  Escherichia coli K-12
  1mvf-assembly2_D  TM=7.655E-01  e=2.228E-02  Escherichia coli
  2mru-assembly1_B  TM=7.479E-01  e=6.414E-02  Escherichia coli K-12

Foldseek 3Di:
DDDDPPDDDDQDPVRDDDDDVVCCVVQVHDPPFDKDWDDDPNDIDIHGDDDD/DDDDPPDDDDQDPVRDDDDDVVCCVVQVHDPPFDKDWDDDPNDIDIHGDDDD

Solvent-accessible surface area: 7591 Å² total; per-residue (Å²): 232,155,178,37,61,43,78,44,141,128,2,47,146,66,10,87,5,28,9,32,89,118,17,45,184,111,32,55,24,59,97,168,53,44,8,24,3,49,32,50,88,139,65,6,29,4,45,122,66,154,112,189,264,145,196,42,60,44,79,47,141,135,1,48,143,63,10,88,4,27,10,32,88,119,18,44,183,110,30,55,25,59,96,167,51,42,8,24,3,47,36,33,100,141,67,7,24,4,31,97,68,127,85,214

Radius of gyration: 12.9 Å; Cα contacts (8 Å, |Δi|>4): 196; chains: 2; bounding box: 31×36×29 Å

CATH classification: 2.10.260.10